Protein AF-A0A6I1H5V9-F1 (afdb_monomer_lite)

pLDDT: mean 70.18, std 15.15, range [30.66, 91.94]

Radius of gyration: 16.34 Å; chains: 1; bounding box: 41×18×49 Å

Secondary structure (DSSP, 8-state):
-HHHHHHHHHHHHHHTT-S---HHHHHHIIIIIIIIHHHHHHHHHHHHHHHTT-HHHHHHHHHHHHHHHHHHHHHHHHHHHHHHHHHHTT--TTHHHHHHHHHHHHHHHHT-HHHHHHTB-TTS-B--

Sequence (128 aa):
MAAAAVSTGIILALANTSKDVTPTPFALMTNFAMRDILPAGIHIEYLLCARIGRLRLAEHLLIDGAGRYNDGLQIFRNVMNDLHREVIRGGAGERSDVYRSVEANAMQLFKSEHGKMLLSLPAGRAAR

Structure (mmCIF, N/CA/C/O backbone):
data_AF-A0A6I1H5V9-F1
#
_entry.id   A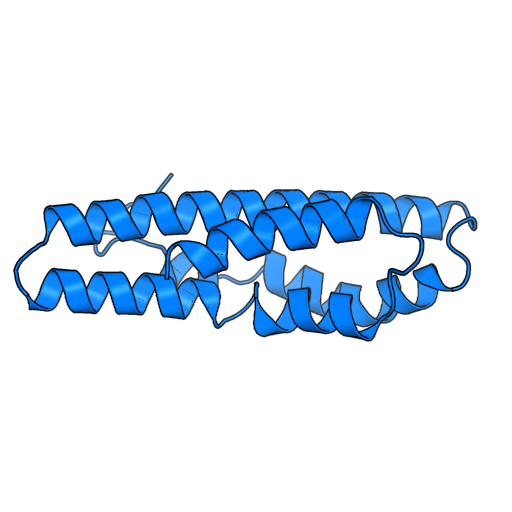F-A0A6I1H5V9-F1
#
loop_
_atom_site.group_PDB
_atom_site.id
_atom_site.type_symbol
_atom_site.label_atom_id
_atom_site.label_alt_id
_atom_site.label_comp_id
_atom_site.label_asym_id
_atom_site.label_entity_id
_atom_site.label_seq_id
_atom_site.pdbx_PDB_ins_code
_atom_site.Cartn_x
_atom_site.Cartn_y
_atom_site.Cartn_z
_atom_site.occupancy
_atom_site.B_iso_or_equiv
_atom_site.auth_seq_id
_atom_site.auth_comp_id
_atom_site.auth_asym_id
_atom_site.auth_atom_id
_atom_site.pdbx_PDB_model_num
ATOM 1 N N . MET A 1 1 ? 5.497 -3.729 16.937 1.00 42.72 1 MET A N 1
ATOM 2 C CA . MET A 1 1 ? 5.338 -3.582 15.473 1.00 42.72 1 MET A CA 1
ATOM 3 C C . MET A 1 1 ? 5.537 -2.157 14.938 1.00 42.72 1 MET A C 1
ATOM 5 O O . MET A 1 1 ? 5.701 -2.022 13.734 1.00 42.72 1 MET A O 1
ATOM 9 N N . ALA A 1 2 ? 5.681 -1.118 15.780 1.00 30.66 2 ALA A N 1
ATOM 10 C CA . ALA A 1 2 ? 6.066 0.238 15.342 1.00 30.66 2 ALA A CA 1
ATOM 11 C C . ALA A 1 2 ? 7.364 0.298 14.498 1.00 30.66 2 ALA A C 1
ATOM 13 O O . ALA A 1 2 ? 7.508 1.170 13.647 1.00 30.66 2 ALA A O 1
ATOM 14 N N . ALA A 1 3 ? 8.271 -0.671 14.667 1.00 32.44 3 ALA A N 1
ATOM 15 C CA . ALA A 1 3 ? 9.489 -0.806 13.868 1.00 32.44 3 ALA A CA 1
ATOM 16 C C . ALA A 1 3 ? 9.241 -1.163 12.384 1.00 32.44 3 ALA A C 1
ATOM 18 O O . ALA A 1 3 ? 10.053 -0.806 11.535 1.00 32.44 3 ALA A O 1
ATOM 19 N N . ALA A 1 4 ? 8.126 -1.828 12.050 1.00 40.59 4 ALA A N 1
ATOM 20 C CA . ALA A 1 4 ? 7.850 -2.274 10.681 1.00 40.59 4 ALA A CA 1
ATOM 21 C C . ALA A 1 4 ? 7.420 -1.114 9.765 1.00 40.59 4 ALA A C 1
ATOM 23 O O . ALA A 1 4 ? 7.888 -1.030 8.633 1.00 40.59 4 ALA A O 1
ATOM 24 N N . ALA A 1 5 ? 6.607 -0.182 10.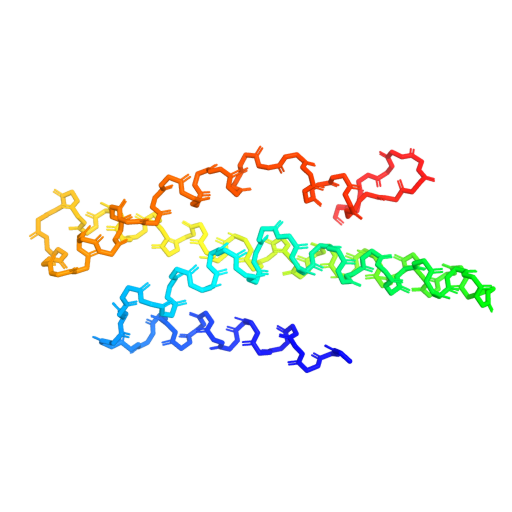279 1.00 39.38 5 ALA A N 1
ATOM 25 C CA . ALA A 1 5 ? 6.142 0.995 9.537 1.00 39.38 5 ALA A CA 1
ATOM 26 C C . ALA A 1 5 ? 7.236 2.069 9.379 1.00 39.38 5 ALA A C 1
ATOM 28 O O . ALA A 1 5 ? 7.353 2.685 8.321 1.00 39.38 5 ALA A O 1
ATOM 29 N N . VAL A 1 6 ? 8.093 2.245 10.396 1.00 39.03 6 VAL A N 1
ATOM 30 C CA . VAL A 1 6 ? 9.294 3.099 10.296 1.00 39.03 6 VAL A CA 1
ATOM 31 C C . VAL A 1 6 ? 10.270 2.531 9.257 1.00 39.03 6 VAL A C 1
ATOM 33 O O . VAL A 1 6 ? 10.848 3.284 8.478 1.00 39.03 6 VAL A O 1
ATOM 36 N N . SER A 1 7 ? 10.383 1.201 9.164 1.00 46.19 7 SER A N 1
ATOM 37 C CA . SER A 1 7 ? 11.155 0.547 8.103 1.00 46.19 7 SER A CA 1
ATOM 38 C C . SER A 1 7 ? 10.595 0.806 6.704 1.00 46.19 7 SER A C 1
ATOM 40 O O . SER A 1 7 ? 11.381 0.998 5.790 1.00 46.19 7 SER A O 1
ATOM 42 N N . THR A 1 8 ? 9.276 0.866 6.489 1.00 48.12 8 THR A N 1
ATOM 43 C CA . THR A 1 8 ? 8.719 1.015 5.126 1.00 48.12 8 THR A CA 1
ATOM 44 C C . THR A 1 8 ? 9.015 2.387 4.517 1.00 48.12 8 THR A C 1
ATOM 46 O O . THR A 1 8 ? 9.404 2.463 3.353 1.00 48.12 8 THR A O 1
ATOM 49 N N . GLY A 1 9 ? 8.912 3.462 5.307 1.00 46.66 9 GLY A N 1
ATOM 50 C CA . GLY A 1 9 ? 9.283 4.814 4.869 1.00 46.66 9 GLY A CA 1
ATOM 51 C C . GLY A 1 9 ? 10.784 4.961 4.598 1.00 46.66 9 GLY A C 1
ATOM 52 O O . GLY A 1 9 ? 11.175 5.573 3.608 1.00 46.66 9 GLY A O 1
ATOM 53 N N . ILE A 1 10 ? 11.627 4.330 5.425 1.00 47.22 10 ILE A N 1
ATOM 54 C CA . ILE A 1 10 ? 13.087 4.311 5.246 1.00 47.22 10 ILE A CA 1
ATOM 55 C C . ILE A 1 10 ? 13.486 3.465 4.027 1.00 47.22 10 ILE A C 1
ATOM 57 O O . ILE A 1 10 ? 14.343 3.883 3.257 1.00 47.22 10 ILE A O 1
ATOM 61 N N . ILE A 1 11 ? 12.841 2.317 3.799 1.00 50.75 11 ILE A N 1
ATOM 62 C CA . ILE A 1 11 ? 13.097 1.445 2.642 1.00 50.75 11 ILE A CA 1
ATOM 63 C C . ILE A 1 11 ? 12.647 2.121 1.336 1.00 50.75 11 ILE A C 1
ATOM 65 O O . ILE A 1 11 ? 13.380 2.057 0.352 1.00 50.75 11 ILE A O 1
ATOM 69 N N . LEU A 1 12 ? 11.505 2.826 1.311 1.00 51.84 12 LEU A N 1
ATOM 70 C CA . LEU A 1 12 ? 11.094 3.614 0.137 1.00 51.84 12 LEU A CA 1
ATOM 71 C C . LEU A 1 12 ? 12.016 4.817 -0.113 1.00 51.84 12 LEU A C 1
ATOM 73 O O . LEU A 1 12 ? 12.340 5.098 -1.265 1.00 51.84 12 LEU A O 1
ATOM 77 N N . ALA A 1 13 ? 12.475 5.502 0.937 1.00 48.44 13 ALA A N 1
ATOM 78 C CA . ALA A 1 13 ? 13.448 6.586 0.805 1.00 48.44 13 ALA A CA 1
ATOM 79 C C . ALA A 1 13 ? 14.809 6.076 0.295 1.00 48.44 13 ALA A C 1
ATOM 81 O O . ALA A 1 13 ? 15.412 6.694 -0.581 1.00 48.44 13 ALA A O 1
ATOM 82 N N . LEU A 1 14 ? 15.265 4.912 0.769 1.00 44.34 14 LEU A N 1
ATOM 83 C CA . LEU A 1 14 ? 16.474 4.242 0.281 1.00 44.34 14 LEU A CA 1
ATOM 84 C C . LEU A 1 14 ? 16.337 3.800 -1.182 1.00 44.34 14 LEU A C 1
ATOM 86 O O . LEU A 1 14 ? 17.269 4.001 -1.960 1.00 44.34 14 LEU A O 1
ATOM 90 N N . ALA A 1 15 ? 15.169 3.290 -1.586 1.00 49.69 15 ALA A N 1
ATOM 91 C CA . ALA A 1 15 ? 14.881 2.954 -2.982 1.00 49.69 15 ALA A CA 1
ATOM 92 C C . ALA A 1 15 ? 14.927 4.183 -3.910 1.00 49.69 15 ALA A C 1
ATOM 94 O O . ALA A 1 15 ? 15.278 4.054 -5.078 1.00 49.69 15 ALA A O 1
ATOM 95 N N . ASN A 1 16 ? 14.637 5.378 -3.385 1.00 46.59 16 ASN A N 1
ATOM 96 C CA . ASN A 1 16 ? 14.731 6.644 -4.118 1.00 46.59 16 ASN A CA 1
ATOM 97 C C . ASN A 1 16 ? 16.176 7.177 -4.243 1.00 46.59 16 ASN A C 1
ATOM 99 O O . ASN A 1 16 ? 16.419 8.128 -4.981 1.00 46.59 16 ASN A O 1
ATOM 103 N N . THR A 1 17 ? 17.129 6.593 -3.506 1.00 48.06 17 THR A N 1
ATOM 104 C CA . THR A 1 17 ? 18.512 7.096 -3.377 1.00 48.06 17 THR A CA 1
ATOM 105 C C . THR A 1 17 ? 19.545 6.180 -4.048 1.00 48.06 17 THR A C 1
ATOM 107 O O . THR A 1 17 ? 20.671 6.593 -4.320 1.00 48.06 17 THR A O 1
ATOM 110 N N . SER A 1 18 ? 19.187 4.927 -4.323 1.00 42.34 18 SER A N 1
ATOM 111 C CA . SER A 1 18 ? 20.121 3.898 -4.771 1.00 42.34 18 SER A CA 1
ATOM 112 C C . SER A 1 18 ? 20.011 3.642 -6.278 1.00 42.34 18 SER A C 1
ATOM 114 O O . SER A 1 18 ? 18.931 3.467 -6.837 1.00 42.34 18 SER A O 1
ATOM 116 N N . LYS A 1 19 ? 21.177 3.549 -6.924 1.00 48.06 19 LYS A N 1
ATOM 117 C CA . LYS A 1 19 ? 21.368 3.019 -8.283 1.00 48.06 19 LYS A CA 1
ATOM 118 C C . LYS A 1 19 ? 21.015 1.519 -8.405 1.00 48.06 19 LYS A C 1
ATOM 120 O O . LYS A 1 19 ? 21.159 0.967 -9.487 1.00 48.06 19 LYS A O 1
ATOM 125 N N . ASP A 1 20 ? 20.506 0.888 -7.343 1.00 46.50 20 ASP A N 1
ATOM 126 C CA . ASP A 1 20 ? 20.255 -0.552 -7.204 1.00 46.50 20 ASP A CA 1
ATOM 127 C C . ASP A 1 20 ? 18.755 -0.871 -7.072 1.00 46.50 20 ASP A C 1
ATOM 129 O O . ASP A 1 20 ? 18.342 -1.722 -6.277 1.00 46.50 20 ASP A O 1
ATOM 133 N N . VAL A 1 21 ? 17.904 -0.209 -7.865 1.00 54.00 21 VAL A N 1
ATOM 134 C CA . VAL A 1 21 ? 16.505 -0.636 -8.044 1.00 54.00 21 VAL A CA 1
ATOM 135 C C . VAL A 1 21 ? 16.496 -1.928 -8.864 1.00 54.00 21 VAL A C 1
ATOM 137 O O . VAL A 1 21 ? 16.246 -1.937 -10.066 1.00 54.00 21 VAL A O 1
ATOM 140 N N . THR A 1 22 ? 16.822 -3.038 -8.208 1.00 56.09 22 THR A N 1
ATOM 141 C CA . THR A 1 22 ? 16.697 -4.376 -8.783 1.00 56.09 22 THR A CA 1
ATOM 142 C C . THR A 1 22 ? 15.219 -4.806 -8.794 1.00 56.09 22 THR A C 1
ATOM 144 O O . THR A 1 22 ? 14.424 -4.334 -7.974 1.00 56.09 22 THR A O 1
ATOM 147 N N . PRO A 1 23 ? 14.806 -5.704 -9.707 1.00 57.75 23 PRO A N 1
ATOM 148 C CA . PRO A 1 23 ? 13.408 -6.128 -9.824 1.00 57.75 23 PRO A CA 1
ATOM 149 C C . PRO A 1 23 ? 12.857 -6.756 -8.534 1.00 57.75 23 PRO A C 1
ATOM 151 O O . PRO A 1 23 ? 11.687 -6.585 -8.192 1.00 57.75 23 PRO A O 1
ATOM 154 N N . THR A 1 24 ? 13.708 -7.470 -7.793 1.00 60.22 24 THR A N 1
ATOM 155 C CA . THR A 1 24 ? 13.300 -8.315 -6.665 1.00 60.22 24 THR A CA 1
ATOM 156 C C . THR A 1 24 ? 12.854 -7.518 -5.432 1.00 60.22 24 THR A C 1
ATOM 158 O O . THR A 1 24 ? 11.746 -7.774 -4.955 1.00 60.22 24 THR A O 1
ATOM 161 N N . PRO A 1 25 ? 13.617 -6.528 -4.917 1.00 61.22 25 PRO A N 1
ATOM 162 C CA . PRO A 1 25 ? 13.162 -5.692 -3.802 1.00 61.22 25 PRO A CA 1
ATOM 163 C C . PRO A 1 25 ? 11.900 -4.899 -4.147 1.00 61.22 25 PRO A C 1
ATOM 165 O O . PRO A 1 25 ? 10.988 -4.797 -3.330 1.00 61.22 25 PRO A O 1
ATOM 168 N N . PHE A 1 26 ? 11.802 -4.401 -5.381 1.00 63.25 26 PHE A N 1
ATOM 169 C CA . PHE A 1 26 ? 10.655 -3.615 -5.830 1.00 63.25 26 PHE A CA 1
ATOM 170 C C . PHE A 1 26 ? 9.378 -4.469 -5.930 1.00 63.25 26 PHE A C 1
ATOM 172 O O . PHE A 1 26 ? 8.311 -4.078 -5.448 1.00 63.25 26 PHE A O 1
ATOM 179 N N . ALA A 1 27 ? 9.486 -5.688 -6.468 1.00 62.78 27 ALA A N 1
ATOM 180 C CA . ALA A 1 27 ? 8.388 -6.652 -6.501 1.00 62.78 27 ALA A CA 1
ATOM 181 C C . ALA A 1 27 ? 7.956 -7.096 -5.091 1.00 62.78 27 ALA A C 1
ATOM 183 O O . ALA A 1 27 ? 6.757 -7.190 -4.821 1.00 62.78 27 ALA A O 1
ATOM 184 N N . LEU A 1 28 ? 8.910 -7.310 -4.177 1.00 63.75 28 LEU A N 1
ATOM 185 C CA . LEU A 1 28 ? 8.640 -7.623 -2.768 1.00 63.75 28 LEU A CA 1
ATOM 186 C C . LEU A 1 28 ? 7.899 -6.485 -2.061 1.00 63.75 28 LEU A C 1
ATOM 188 O O . LEU A 1 28 ? 6.921 -6.738 -1.362 1.00 63.75 28 LEU A O 1
ATOM 192 N N . MET A 1 29 ? 8.299 -5.232 -2.274 1.00 63.09 29 MET A N 1
ATOM 193 C CA . MET A 1 29 ? 7.602 -4.076 -1.699 1.00 63.09 29 MET A CA 1
ATOM 194 C C . MET A 1 29 ? 6.163 -3.965 -2.211 1.00 63.09 29 MET A C 1
ATOM 196 O O . MET A 1 29 ? 5.244 -3.724 -1.428 1.00 63.09 29 MET A O 1
ATOM 200 N N . THR A 1 30 ? 5.957 -4.202 -3.508 1.00 61.69 30 THR A N 1
ATOM 201 C CA . THR A 1 30 ? 4.637 -4.085 -4.142 1.00 61.69 30 THR A CA 1
ATOM 202 C C . THR A 1 30 ? 3.686 -5.204 -3.700 1.00 61.69 30 THR A C 1
ATOM 204 O O . THR A 1 30 ? 2.537 -4.934 -3.353 1.00 61.69 30 THR A O 1
ATOM 207 N N . ASN A 1 31 ? 4.153 -6.458 -3.683 1.00 60.12 31 ASN A N 1
ATOM 208 C CA . ASN A 1 31 ? 3.321 -7.611 -3.321 1.00 60.12 31 ASN A CA 1
ATOM 209 C C . ASN A 1 31 ? 3.171 -7.784 -1.808 1.00 60.12 31 ASN A C 1
ATOM 211 O O . ASN A 1 31 ? 2.066 -7.996 -1.319 1.00 60.12 31 ASN A O 1
ATOM 215 N N . PHE A 1 32 ? 4.273 -7.708 -1.064 1.00 56.12 32 PHE A N 1
ATOM 216 C CA . PHE A 1 32 ? 4.311 -8.136 0.332 1.00 56.12 32 PHE A CA 1
ATOM 217 C C . PHE A 1 32 ? 3.899 -7.003 1.274 1.00 56.12 32 PHE A C 1
ATOM 219 O O . PHE A 1 32 ? 3.018 -7.175 2.107 1.00 56.12 32 PHE A O 1
ATOM 226 N N . ALA A 1 33 ? 4.496 -5.820 1.124 1.00 60.41 33 ALA A N 1
ATOM 227 C CA . ALA A 1 33 ? 4.301 -4.732 2.080 1.00 60.41 33 ALA A CA 1
ATOM 228 C C . ALA A 1 33 ? 3.044 -3.896 1.819 1.00 60.41 33 ALA A C 1
ATOM 230 O O . ALA A 1 33 ? 2.568 -3.238 2.732 1.00 60.41 33 ALA A O 1
ATOM 231 N N . MET A 1 34 ? 2.505 -3.888 0.600 1.00 63.47 34 MET A N 1
ATOM 232 C CA . MET A 1 34 ? 1.465 -2.919 0.243 1.00 63.47 34 MET A CA 1
ATOM 233 C C . MET A 1 34 ? 0.096 -3.532 -0.014 1.00 63.47 34 MET A C 1
ATOM 235 O O . MET A 1 34 ? -0.909 -2.876 0.244 1.00 63.47 34 MET A O 1
ATOM 239 N N . ARG A 1 35 ? 0.016 -4.764 -0.521 1.00 63.94 35 ARG A N 1
ATOM 240 C CA . ARG A 1 35 ? -1.267 -5.295 -0.990 1.00 63.94 35 ARG A CA 1
ATOM 241 C C . ARG A 1 35 ? -2.110 -5.908 0.122 1.00 63.94 35 ARG A C 1
ATOM 243 O O . ARG A 1 35 ? -3.248 -5.483 0.289 1.00 63.94 35 ARG A O 1
ATOM 250 N N . ASP A 1 36 ? -1.533 -6.815 0.910 1.00 64.75 36 ASP A N 1
ATOM 251 C CA . ASP A 1 36 ? -2.336 -7.648 1.817 1.00 64.75 36 ASP A CA 1
ATOM 252 C C . ASP A 1 36 ? -1.826 -7.672 3.266 1.00 64.75 36 ASP A C 1
ATOM 254 O O . ASP A 1 36 ? -2.624 -7.640 4.199 1.00 64.75 36 ASP A O 1
ATOM 258 N N . ILE A 1 37 ? -0.510 -7.668 3.497 1.00 73.31 37 ILE A N 1
ATOM 259 C CA . ILE A 1 37 ? 0.033 -7.947 4.839 1.00 73.31 37 ILE A CA 1
ATOM 260 C C . ILE A 1 37 ? -0.089 -6.748 5.777 1.00 73.31 37 ILE A C 1
ATOM 262 O O . ILE A 1 37 ? -0.450 -6.921 6.939 1.00 73.31 37 ILE A O 1
ATOM 266 N N . LEU A 1 38 ? 0.193 -5.533 5.301 1.00 76.31 38 LEU A N 1
ATOM 267 C CA . LEU A 1 38 ? 0.115 -4.337 6.147 1.00 76.31 38 LEU A CA 1
ATOM 268 C C . LEU A 1 38 ? -1.329 -4.000 6.538 1.00 76.31 38 LEU A C 1
ATOM 270 O O . LEU A 1 38 ? -1.574 -3.857 7.737 1.00 76.31 38 LEU A O 1
ATOM 274 N N . PRO A 1 39 ? -2.296 -3.935 5.594 1.00 79.00 39 PRO A N 1
ATOM 2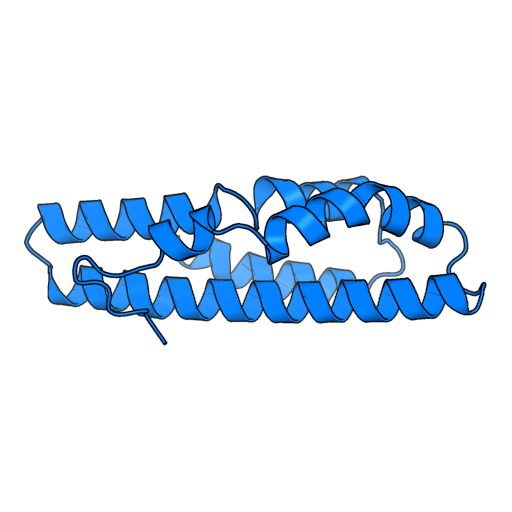75 C CA . PRO A 1 39 ? -3.692 -3.690 5.945 1.00 79.00 39 PRO A CA 1
ATOM 276 C C . PRO A 1 39 ? -4.245 -4.765 6.886 1.00 79.00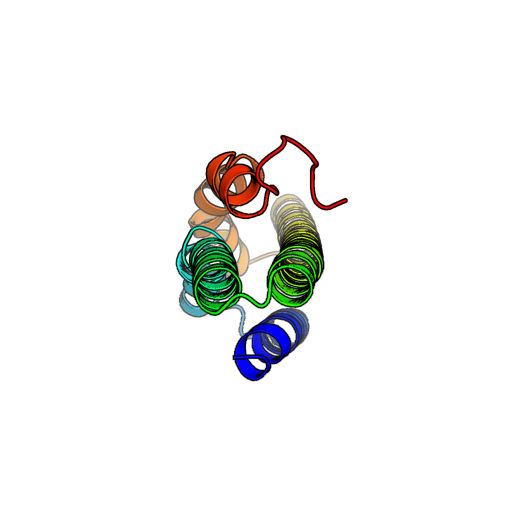 39 PRO A C 1
ATOM 278 O O . PRO A 1 39 ? -4.906 -4.437 7.871 1.00 79.00 39 PRO A O 1
ATOM 281 N N . ALA A 1 40 ? -3.921 -6.042 6.642 1.00 81.69 40 ALA A N 1
ATOM 282 C CA . ALA A 1 40 ? -4.331 -7.137 7.518 1.00 81.69 40 ALA A CA 1
ATOM 283 C C . ALA A 1 40 ? -3.684 -7.046 8.908 1.00 81.69 40 ALA A C 1
ATOM 285 O O . ALA A 1 40 ? -4.363 -7.244 9.911 1.00 81.69 40 ALA A O 1
ATOM 286 N N . GLY A 1 41 ? -2.394 -6.712 8.989 1.00 82.81 41 GLY A N 1
ATOM 287 C CA . GLY A 1 41 ? -1.680 -6.546 10.254 1.00 82.81 41 GLY A CA 1
ATOM 288 C C . GLY A 1 41 ? -2.276 -5.435 11.121 1.00 82.81 41 GLY A C 1
ATOM 289 O O . GLY A 1 41 ? -2.552 -5.663 12.298 1.00 82.81 41 GLY A O 1
ATOM 290 N N . ILE A 1 42 ? -2.551 -4.270 10.525 1.00 83.12 42 ILE A N 1
ATOM 291 C CA . ILE A 1 42 ? -3.214 -3.143 11.204 1.00 83.12 42 ILE A CA 1
ATOM 292 C C . ILE A 1 42 ? -4.606 -3.564 11.697 1.00 83.12 42 ILE A C 1
ATOM 294 O O . ILE A 1 42 ? -4.978 -3.297 12.841 1.00 83.12 42 ILE A O 1
ATOM 298 N N . HIS A 1 43 ? -5.368 -4.273 10.860 1.00 83.81 43 HIS A N 1
ATOM 299 C CA . HIS A 1 43 ? -6.700 -4.748 11.222 1.00 83.81 43 HIS A CA 1
ATOM 300 C C . HIS A 1 43 ? -6.673 -5.778 12.366 1.00 83.81 43 HIS A C 1
ATOM 302 O O . HIS A 1 43 ? -7.503 -5.732 13.274 1.00 83.81 43 HIS A O 1
ATOM 308 N N . ILE A 1 44 ? -5.697 -6.690 12.378 1.00 86.06 44 ILE A N 1
ATOM 309 C CA . ILE A 1 44 ? -5.515 -7.659 13.466 1.00 86.06 44 ILE A CA 1
ATOM 310 C C . ILE A 1 44 ? -5.175 -6.942 14.778 1.00 86.06 44 ILE A C 1
ATOM 312 O O . ILE A 1 44 ? -5.762 -7.266 15.811 1.00 86.06 44 ILE A O 1
ATOM 316 N N . GLU A 1 45 ? -4.279 -5.950 14.761 1.00 83.88 45 GLU A N 1
ATOM 317 C CA . GLU A 1 45 ? -3.960 -5.155 15.957 1.00 83.88 45 GLU A CA 1
ATOM 318 C C . GLU A 1 45 ? -5.191 -4.417 16.499 1.00 83.88 45 GLU A C 1
ATOM 320 O O . GLU A 1 45 ? -5.424 -4.416 17.714 1.00 83.88 45 GLU A O 1
ATOM 325 N N . TYR A 1 46 ? -6.016 -3.862 15.605 1.00 87.25 46 TYR A N 1
ATOM 326 C CA . TYR A 1 46 ? -7.314 -3.287 15.950 1.00 87.25 46 TYR A CA 1
ATOM 327 C C . TYR A 1 46 ? -8.212 -4.310 16.668 1.00 87.25 46 TYR A C 1
ATOM 329 O O . TYR A 1 46 ? -8.670 -4.049 17.785 1.00 87.25 46 TYR A O 1
ATOM 337 N N . LEU A 1 47 ? -8.418 -5.495 16.081 1.00 86.19 47 LEU A N 1
ATOM 338 C CA . LEU A 1 47 ? -9.274 -6.540 16.655 1.00 86.19 47 LEU A CA 1
ATOM 339 C C . LEU A 1 47 ? -8.763 -7.029 18.017 1.00 86.19 47 LEU A C 1
ATOM 341 O O . LEU A 1 47 ? -9.555 -7.235 18.940 1.00 86.19 47 LEU A O 1
ATOM 345 N N . LEU A 1 48 ? -7.446 -7.183 18.174 1.00 88.50 48 LEU A N 1
ATOM 346 C CA . LEU A 1 48 ? -6.829 -7.583 19.440 1.00 88.50 48 LEU A CA 1
ATOM 347 C C . LEU A 1 48 ? -7.038 -6.522 20.526 1.00 88.50 48 LEU A C 1
ATOM 349 O O . LEU A 1 48 ? -7.437 -6.861 21.641 1.00 88.50 48 LEU A O 1
ATOM 353 N N . CYS A 1 49 ? -6.830 -5.243 20.202 1.00 87.00 49 CYS A N 1
ATOM 354 C CA . CYS A 1 49 ? -7.045 -4.138 21.138 1.00 87.00 49 CYS A CA 1
ATOM 355 C C . CYS A 1 49 ? -8.520 -3.988 21.528 1.00 87.00 49 CYS A C 1
ATOM 357 O O . CYS A 1 49 ? -8.830 -3.746 22.699 1.00 87.00 49 CYS A O 1
ATOM 359 N N . ALA A 1 50 ? -9.431 -4.179 20.572 1.00 84.62 50 ALA A N 1
ATOM 360 C CA . ALA A 1 50 ? -10.862 -4.170 20.834 1.00 84.62 50 ALA A CA 1
ATOM 361 C C . ALA A 1 50 ? -11.264 -5.325 21.766 1.00 84.62 50 ALA A C 1
ATOM 363 O O . ALA A 1 50 ? -11.991 -5.112 22.737 1.00 84.62 50 ALA A O 1
ATOM 364 N N . ARG A 1 51 ? -10.721 -6.528 21.537 1.00 89.75 51 ARG A N 1
ATOM 365 C CA . ARG A 1 51 ? -11.009 -7.731 22.333 1.00 89.75 51 ARG A CA 1
ATOM 366 C C . ARG A 1 51 ? -10.594 -7.609 23.800 1.00 89.75 51 ARG A C 1
ATOM 368 O O . ARG A 1 51 ? -11.270 -8.165 24.659 1.00 89.75 51 ARG A O 1
ATOM 375 N N . ILE A 1 52 ? -9.522 -6.876 24.104 1.00 91.94 52 ILE A N 1
ATOM 376 C CA . ILE A 1 52 ? -9.074 -6.625 25.488 1.00 91.94 52 ILE A CA 1
ATOM 377 C C . ILE A 1 52 ? -9.764 -5.412 26.143 1.00 91.94 52 ILE A C 1
ATOM 379 O O . ILE A 1 52 ? -9.328 -4.947 27.194 1.00 91.94 52 ILE A O 1
ATOM 383 N N . GLY A 1 53 ? -10.813 -4.863 25.517 1.00 86.38 53 GLY A N 1
ATOM 384 C CA . GLY A 1 53 ? -11.608 -3.753 26.051 1.00 86.38 53 GLY A CA 1
ATOM 385 C C . GLY A 1 53 ? -10.997 -2.362 25.850 1.00 86.38 53 GLY A C 1
ATOM 386 O O . GLY A 1 53 ? -11.540 -1.375 26.346 1.00 86.38 53 GLY A O 1
ATOM 387 N N . ARG A 1 54 ? -9.890 -2.232 25.104 1.00 89.19 54 ARG A N 1
ATOM 388 C CA . ARG A 1 54 ? -9.234 -0.941 24.826 1.00 89.19 54 ARG A CA 1
ATOM 389 C C . ARG A 1 54 ? -9.752 -0.311 23.530 1.00 89.19 54 ARG A C 1
ATOM 391 O O . ARG A 1 54 ? -8.990 -0.067 22.599 1.00 89.19 54 ARG A O 1
ATOM 398 N N . LEU A 1 55 ? -11.048 -0.004 23.483 1.00 86.44 55 LEU A N 1
ATOM 399 C CA . LEU A 1 55 ? -11.733 0.457 22.264 1.00 86.44 55 LEU A CA 1
ATOM 400 C C . LEU A 1 55 ? -11.153 1.759 21.682 1.00 86.44 55 LEU A C 1
ATOM 402 O O . LEU A 1 55 ? -10.842 1.806 20.499 1.00 86.44 55 LEU A O 1
ATOM 406 N N . ARG A 1 56 ? -10.907 2.783 22.514 1.00 86.50 56 ARG A N 1
ATOM 407 C CA . ARG A 1 56 ? -10.309 4.056 22.054 1.00 86.50 56 ARG A CA 1
ATOM 408 C C . ARG A 1 56 ? -8.905 3.880 21.471 1.00 86.50 56 ARG A C 1
ATOM 410 O O . ARG A 1 56 ? -8.534 4.573 20.532 1.00 86.50 56 ARG A O 1
ATOM 417 N N . LEU A 1 57 ? -8.121 2.960 22.038 1.00 83.69 57 LEU A N 1
ATOM 418 C CA . LEU A 1 57 ? -6.789 2.642 21.526 1.00 83.69 57 LEU A CA 1
ATOM 419 C C . LEU A 1 57 ? -6.887 1.887 20.199 1.00 83.69 57 LEU A C 1
ATOM 421 O O . LEU A 1 57 ? -6.137 2.195 19.283 1.00 83.69 57 LEU A O 1
ATOM 425 N N . ALA A 1 58 ? -7.817 0.936 20.094 1.00 81.94 58 ALA A N 1
ATOM 426 C CA . ALA A 1 58 ? -8.069 0.205 18.859 1.00 81.94 58 ALA A CA 1
ATOM 427 C C . ALA A 1 58 ? -8.434 1.167 17.717 1.00 81.94 58 ALA A C 1
ATOM 429 O O . ALA A 1 58 ? -7.814 1.123 16.659 1.00 81.94 58 ALA A O 1
ATOM 430 N N . GLU A 1 59 ? -9.380 2.081 17.947 1.00 85.25 59 GLU A N 1
ATOM 431 C CA . GLU A 1 59 ? -9.762 3.101 16.962 1.00 85.25 59 GLU A CA 1
ATOM 432 C C . GLU A 1 59 ? -8.579 3.985 16.560 1.00 85.25 59 GLU A C 1
ATOM 434 O O . GLU A 1 59 ? -8.354 4.205 15.372 1.00 85.25 59 GLU A O 1
ATOM 439 N N . HIS A 1 60 ? -7.794 4.454 17.534 1.00 86.56 60 HIS A N 1
ATOM 440 C CA . HIS A 1 60 ? -6.621 5.277 17.254 1.00 86.56 60 HIS A CA 1
ATOM 441 C C . HIS A 1 60 ? -5.571 4.530 16.421 1.00 86.56 60 HIS A C 1
ATOM 443 O O . HIS A 1 60 ? -5.057 5.092 15.460 1.00 86.56 60 HIS A O 1
ATOM 449 N N . LEU A 1 61 ? -5.297 3.259 16.740 1.00 83.25 61 LEU A N 1
ATOM 450 C CA . LEU A 1 61 ? -4.380 2.406 15.976 1.00 83.25 61 LEU A CA 1
ATOM 451 C C . LEU A 1 61 ? -4.856 2.192 14.540 1.00 83.25 61 LEU A C 1
ATOM 453 O O . LEU A 1 61 ? -4.042 2.231 13.621 1.00 83.25 61 LEU A O 1
ATOM 457 N N . LEU A 1 62 ? -6.162 1.991 14.337 1.00 84.88 62 LEU A N 1
ATOM 458 C CA . LEU A 1 62 ? -6.711 1.823 12.995 1.00 84.88 62 LEU A CA 1
ATOM 459 C C . LEU A 1 62 ? -6.578 3.111 12.176 1.00 84.88 62 LEU A C 1
ATOM 461 O O . LEU A 1 62 ? -6.158 3.048 11.026 1.00 84.88 62 LEU A O 1
ATOM 465 N N . ILE A 1 63 ? -6.888 4.270 12.768 1.00 84.38 63 ILE A N 1
ATOM 466 C CA . ILE A 1 63 ? -6.793 5.575 12.094 1.00 84.38 63 ILE A CA 1
ATOM 467 C C . ILE A 1 63 ? -5.338 5.910 11.745 1.00 84.38 63 ILE A C 1
ATOM 469 O O . ILE A 1 63 ? -5.036 6.218 10.595 1.00 84.38 63 ILE A O 1
ATOM 473 N N . ASP A 1 64 ? -4.429 5.820 12.716 1.00 83.75 64 ASP A N 1
ATOM 474 C CA . ASP A 1 64 ? -3.005 6.110 12.516 1.00 83.75 64 ASP A CA 1
ATOM 475 C C . ASP A 1 64 ? -2.358 5.109 11.542 1.00 83.75 64 ASP A C 1
ATOM 477 O O . ASP A 1 64 ? -1.630 5.498 10.629 1.00 83.75 64 ASP A O 1
ATOM 481 N N . GLY A 1 65 ? -2.687 3.819 11.662 1.00 81.25 65 GLY A N 1
ATOM 482 C CA . GLY A 1 65 ? -2.237 2.786 10.731 1.00 81.25 65 GLY A CA 1
ATOM 483 C C . GLY A 1 65 ? -2.729 3.025 9.302 1.00 81.25 65 GLY A C 1
ATOM 484 O O . GLY A 1 65 ? -1.941 2.921 8.359 1.00 81.25 65 GLY A O 1
ATOM 485 N N . ALA A 1 66 ? -4.002 3.397 9.135 1.00 83.00 66 ALA A N 1
ATOM 486 C CA . ALA A 1 66 ? -4.576 3.737 7.836 1.00 83.00 66 ALA A CA 1
ATOM 487 C C . ALA A 1 66 ? -3.906 4.970 7.211 1.00 83.00 66 ALA A C 1
ATOM 489 O O . ALA A 1 66 ? -3.577 4.945 6.024 1.00 83.00 66 ALA A O 1
ATOM 490 N N . GLY A 1 67 ? -3.643 6.011 8.008 1.00 81.88 67 GLY A N 1
ATOM 491 C CA . GLY A 1 67 ? -2.918 7.205 7.567 1.00 81.88 67 GLY A CA 1
ATOM 492 C C . GLY A 1 67 ? -1.528 6.862 7.029 1.00 81.88 67 GLY A C 1
ATOM 493 O O . GLY A 1 67 ? -1.216 7.153 5.877 1.00 81.88 67 GLY A O 1
ATOM 494 N N . ARG A 1 68 ? -0.728 6.124 7.808 1.00 78.81 68 ARG A N 1
ATOM 495 C CA . ARG A 1 68 ? 0.632 5.715 7.403 1.00 78.81 68 ARG A CA 1
ATOM 496 C C . ARG A 1 68 ? 0.645 4.830 6.160 1.00 78.81 68 ARG A C 1
ATOM 498 O O . ARG A 1 68 ? 1.545 4.941 5.329 1.00 78.81 68 ARG A O 1
ATOM 505 N N . TYR A 1 69 ? -0.337 3.940 6.032 1.00 79.25 69 TYR A N 1
ATOM 506 C CA . TYR A 1 69 ? -0.495 3.113 4.840 1.00 79.25 69 TYR A CA 1
ATOM 507 C C . TYR A 1 69 ? -0.792 3.965 3.598 1.00 79.25 69 TYR A C 1
ATOM 509 O O . TYR A 1 69 ? -0.161 3.772 2.556 1.00 79.25 69 TYR A O 1
ATOM 517 N N . ASN A 1 70 ? -1.699 4.938 3.716 1.00 80.19 70 ASN A N 1
ATOM 518 C CA . ASN A 1 70 ? -2.028 5.862 2.631 1.00 80.19 70 ASN A CA 1
ATOM 519 C C . ASN A 1 70 ? -0.827 6.729 2.229 1.00 80.19 70 ASN A C 1
ATOM 521 O O . ASN A 1 70 ? -0.566 6.880 1.034 1.00 80.19 70 ASN A O 1
ATOM 525 N N . ASP A 1 71 ? -0.062 7.232 3.197 1.00 80.06 71 ASP A N 1
ATOM 526 C CA . ASP A 1 71 ? 1.167 7.987 2.934 1.00 80.06 71 ASP A CA 1
ATOM 527 C C . ASP A 1 71 ? 2.185 7.133 2.169 1.00 80.06 71 ASP A C 1
ATOM 529 O O . ASP A 1 71 ? 2.719 7.555 1.139 1.00 80.06 71 ASP A O 1
ATOM 533 N N . GLY A 1 72 ? 2.399 5.890 2.612 1.00 76.56 72 GLY A N 1
ATOM 534 C CA . GLY A 1 72 ? 3.251 4.929 1.916 1.00 76.56 72 GLY A CA 1
ATOM 535 C C . GLY A 1 72 ? 2.793 4.693 0.476 1.00 76.56 72 GLY A C 1
ATOM 536 O O . GLY A 1 72 ? 3.601 4.785 -0.455 1.00 76.56 72 GLY A O 1
ATOM 537 N N . LEU A 1 73 ? 1.496 4.433 0.271 1.00 78.06 73 LEU A N 1
ATOM 538 C CA . LEU A 1 73 ? 0.902 4.250 -1.058 1.00 78.06 73 LEU A CA 1
ATOM 539 C C . LEU A 1 73 ? 1.111 5.466 -1.960 1.00 78.06 73 LEU A C 1
ATOM 541 O O . LEU A 1 73 ? 1.384 5.305 -3.152 1.00 78.06 73 LEU A O 1
ATOM 545 N N . GLN A 1 74 ? 0.994 6.673 -1.410 1.00 80.94 74 GLN A N 1
ATOM 546 C CA . GLN A 1 74 ? 1.189 7.905 -2.162 1.00 80.94 74 GLN A CA 1
ATOM 547 C C . GLN A 1 74 ? 2.651 8.078 -2.592 1.00 80.94 74 GLN A C 1
ATOM 549 O O . GLN A 1 74 ? 2.905 8.435 -3.745 1.00 80.94 74 GLN A O 1
ATOM 554 N N . ILE A 1 75 ? 3.615 7.767 -1.719 1.00 79.06 75 ILE A N 1
ATOM 555 C CA . ILE A 1 75 ? 5.042 7.778 -2.075 1.00 79.06 75 ILE A CA 1
ATOM 556 C C . ILE A 1 75 ? 5.306 6.758 -3.189 1.00 79.06 75 ILE A C 1
ATOM 558 O O . ILE A 1 75 ? 5.919 7.095 -4.201 1.00 79.06 75 ILE A O 1
ATOM 562 N N . PHE A 1 76 ? 4.787 5.536 -3.057 1.00 77.12 76 PHE A N 1
ATOM 563 C CA . PHE A 1 76 ? 4.951 4.500 -4.077 1.00 77.12 76 PHE A CA 1
ATOM 564 C C . PHE A 1 76 ? 4.337 4.896 -5.427 1.00 77.12 76 PHE A C 1
ATOM 566 O O . PHE A 1 76 ? 4.943 4.683 -6.477 1.00 77.12 76 PHE A O 1
ATOM 573 N N . ARG A 1 77 ? 3.163 5.540 -5.419 1.00 81.81 77 ARG A N 1
ATOM 574 C CA . ARG A 1 77 ? 2.546 6.098 -6.629 1.00 81.81 77 ARG A CA 1
ATOM 575 C C . ARG A 1 77 ? 3.441 7.136 -7.299 1.00 81.81 77 ARG A C 1
ATOM 577 O O . ARG A 1 77 ? 3.567 7.113 -8.521 1.00 81.81 77 ARG A O 1
ATOM 584 N N . ASN A 1 78 ? 4.063 8.021 -6.526 1.00 82.00 78 ASN A N 1
ATOM 585 C CA . ASN A 1 78 ? 4.979 9.022 -7.071 1.00 82.00 78 ASN A CA 1
ATOM 586 C C . ASN A 1 78 ? 6.195 8.355 -7.732 1.00 82.00 78 ASN A C 1
ATOM 588 O O . ASN A 1 78 ? 6.486 8.657 -8.885 1.00 82.00 78 ASN A O 1
ATOM 592 N N . VAL A 1 79 ? 6.810 7.368 -7.067 1.00 79.06 79 VAL A N 1
ATOM 593 C CA . VAL A 1 79 ? 7.930 6.588 -7.629 1.00 79.06 79 VAL A CA 1
ATOM 594 C C . VAL A 1 79 ? 7.535 5.910 -8.946 1.00 79.06 79 VAL A C 1
ATOM 596 O O . VAL A 1 79 ? 8.271 5.985 -9.929 1.00 79.06 79 VAL A O 1
ATOM 599 N N . MET A 1 80 ? 6.353 5.289 -9.004 1.00 80.38 80 MET A N 1
ATOM 600 C CA . MET A 1 80 ? 5.850 4.660 -10.232 1.00 80.38 80 MET A CA 1
ATOM 601 C C . MET A 1 80 ? 5.611 5.670 -11.359 1.00 80.38 80 MET A C 1
ATOM 603 O O . MET A 1 80 ? 5.906 5.373 -12.516 1.00 80.38 80 MET A O 1
ATOM 607 N N . ASN A 1 81 ? 5.106 6.863 -11.042 1.00 85.00 81 ASN A N 1
ATOM 608 C CA . ASN A 1 81 ? 4.899 7.924 -12.027 1.00 85.00 81 ASN A CA 1
ATOM 609 C C . ASN A 1 81 ? 6.224 8.462 -12.581 1.00 85.00 81 ASN A C 1
ATOM 611 O O . ASN A 1 81 ? 6.328 8.718 -13.781 1.00 85.00 81 ASN A O 1
ATOM 615 N N . ASP A 1 82 ? 7.232 8.628 -11.729 1.00 83.81 82 ASP A N 1
ATOM 616 C CA . ASP A 1 82 ? 8.548 9.103 -12.153 1.00 83.81 82 ASP A CA 1
ATOM 617 C C . ASP A 1 82 ? 9.258 8.056 -13.016 1.00 83.81 82 ASP A C 1
ATOM 619 O O . ASP A 1 82 ? 9.749 8.385 -14.098 1.00 83.81 82 ASP A O 1
ATOM 623 N N . LEU A 1 83 ? 9.189 6.779 -12.631 1.00 79.31 83 LEU A N 1
ATOM 624 C CA . LEU A 1 83 ? 9.715 5.680 -13.436 1.00 79.31 83 LEU A CA 1
ATOM 625 C C . LEU A 1 83 ? 8.986 5.559 -14.789 1.00 79.31 83 LEU A C 1
ATOM 627 O O . LEU A 1 83 ? 9.632 5.399 -15.822 1.00 79.31 83 LEU A O 1
ATOM 631 N N . HIS A 1 84 ? 7.660 5.729 -14.824 1.00 85.56 84 HIS A N 1
ATOM 632 C CA . HIS A 1 84 ? 6.892 5.767 -16.075 1.00 85.56 84 HIS A CA 1
ATOM 633 C C . HIS A 1 84 ? 7.364 6.890 -17.015 1.00 85.56 84 HIS A C 1
ATOM 635 O O . HIS A 1 84 ? 7.552 6.674 -18.214 1.00 85.56 84 HIS A O 1
ATOM 641 N N . ARG A 1 85 ? 7.609 8.094 -16.477 1.00 86.00 85 ARG A N 1
ATOM 642 C CA . ARG A 1 85 ? 8.119 9.240 -17.250 1.00 86.00 85 ARG A CA 1
ATOM 643 C C . ARG A 1 85 ? 9.513 8.975 -17.813 1.00 86.00 85 ARG A C 1
ATOM 645 O O . ARG A 1 85 ? 9.780 9.346 -18.955 1.00 86.00 85 ARG A O 1
ATOM 652 N N . GLU A 1 86 ? 10.396 8.349 -17.041 1.00 82.69 86 GLU A N 1
ATOM 653 C CA . GLU A 1 86 ? 11.734 7.961 -17.504 1.00 82.69 86 GLU A CA 1
ATOM 654 C C . GLU A 1 86 ? 11.679 6.906 -18.614 1.00 82.69 86 GLU A C 1
ATOM 656 O O . GLU A 1 86 ? 12.434 6.999 -19.586 1.00 82.69 86 GLU A O 1
ATOM 661 N N . VAL A 1 87 ? 10.755 5.944 -18.510 1.00 82.94 87 VAL A N 1
ATOM 662 C CA . VAL A 1 87 ? 10.519 4.928 -19.546 1.00 82.94 87 VAL A CA 1
ATOM 663 C C . VAL A 1 87 ? 10.036 5.572 -20.844 1.00 82.94 87 VAL A C 1
ATOM 665 O O . VAL A 1 87 ? 10.598 5.286 -21.899 1.00 82.94 87 VAL A O 1
ATOM 668 N N . ILE A 1 88 ? 9.061 6.487 -20.783 1.00 84.88 88 ILE A N 1
ATOM 669 C CA . ILE A 1 88 ? 8.559 7.204 -21.971 1.00 84.88 88 ILE A CA 1
ATOM 670 C C . ILE A 1 88 ? 9.667 8.018 -22.649 1.00 84.88 88 ILE A C 1
ATOM 672 O O . ILE A 1 88 ? 9.736 8.076 -23.873 1.00 84.88 88 ILE A O 1
ATOM 676 N N . ARG A 1 89 ? 10.549 8.643 -21.863 1.00 86.50 89 ARG A N 1
ATOM 677 C CA . ARG A 1 89 ? 11.671 9.442 -22.380 1.00 86.50 89 ARG A CA 1
ATOM 678 C C . ARG A 1 89 ? 12.810 8.594 -22.960 1.00 86.50 89 ARG A C 1
ATOM 680 O O . ARG A 1 89 ? 13.770 9.164 -23.465 1.00 86.50 89 ARG A O 1
ATOM 687 N N . GLY A 1 90 ? 12.733 7.263 -22.866 1.00 77.62 90 GLY A N 1
ATOM 688 C CA . GLY A 1 90 ? 13.781 6.348 -23.326 1.00 77.62 90 GLY A CA 1
ATOM 689 C C . GLY A 1 90 ? 15.037 6.335 -22.446 1.00 77.62 90 GLY A C 1
ATOM 690 O O . GLY A 1 90 ? 16.040 5.748 -22.833 1.00 77.62 90 GLY A O 1
ATOM 691 N N . GLY A 1 91 ? 14.996 6.964 -21.265 1.00 74.69 91 GLY A N 1
ATOM 692 C CA . GLY A 1 91 ? 16.145 7.102 -20.361 1.00 74.69 91 GLY A CA 1
ATOM 693 C C . GLY A 1 91 ? 16.237 6.028 -19.274 1.00 74.69 91 GLY A C 1
ATOM 694 O O . GLY A 1 91 ? 17.181 6.035 -18.491 1.00 74.69 91 GLY A O 1
ATOM 695 N N . ALA A 1 92 ? 15.259 5.122 -19.194 1.00 67.88 92 ALA A N 1
ATOM 696 C CA . ALA A 1 92 ? 15.151 4.168 -18.090 1.00 67.88 92 ALA A CA 1
ATOM 697 C C . ALA A 1 92 ? 16.109 2.963 -18.177 1.00 67.88 92 ALA A C 1
ATOM 699 O O . ALA A 1 92 ? 16.383 2.349 -17.147 1.00 67.88 92 ALA A O 1
ATOM 700 N N . GLY A 1 93 ? 16.613 2.601 -19.365 1.00 77.12 93 GLY A N 1
ATOM 701 C CA . GLY A 1 93 ? 17.475 1.421 -19.538 1.00 77.12 93 GLY A CA 1
ATOM 702 C C . GLY A 1 93 ? 16.872 0.155 -18.908 1.00 77.12 93 GLY A C 1
ATOM 703 O O . GLY A 1 93 ? 15.685 -0.119 -19.085 1.00 77.12 93 GLY A O 1
ATOM 704 N N . GLU A 1 94 ? 17.661 -0.564 -18.106 1.00 69.75 94 GLU A N 1
ATOM 705 C CA . GLU A 1 94 ? 17.250 -1.777 -17.368 1.00 69.75 94 GLU A CA 1
ATOM 706 C C . GLU A 1 94 ? 16.088 -1.544 -16.380 1.00 69.75 94 GLU A C 1
ATOM 708 O O . GLU A 1 94 ? 15.315 -2.456 -16.083 1.00 69.75 94 GLU A O 1
ATOM 713 N N . ARG A 1 95 ? 15.880 -0.305 -15.906 1.00 69.31 95 ARG A N 1
ATOM 714 C CA . ARG A 1 95 ? 14.741 0.027 -15.031 1.00 69.31 95 ARG A CA 1
ATOM 715 C C . ARG A 1 95 ? 13.401 -0.030 -15.770 1.00 69.31 95 ARG A C 1
ATOM 717 O O . ARG A 1 95 ? 12.355 -0.099 -15.123 1.00 69.31 95 ARG A O 1
ATOM 724 N N . SER A 1 96 ? 13.405 -0.030 -17.107 1.00 74.06 96 SER A N 1
ATOM 725 C CA . SER A 1 96 ? 12.188 -0.212 -17.904 1.00 74.06 96 SER A CA 1
ATOM 726 C C . SER A 1 96 ? 11.587 -1.606 -17.729 1.00 74.06 96 SER A C 1
ATOM 728 O O . SER A 1 96 ? 10.366 -1.734 -17.622 1.00 74.06 96 SER A O 1
ATOM 730 N N . ASP A 1 97 ? 12.427 -2.634 -17.613 1.00 74.94 97 ASP A N 1
ATOM 731 C CA . ASP A 1 97 ? 11.970 -4.010 -17.406 1.00 74.94 97 ASP A CA 1
ATOM 732 C C . ASP A 1 97 ? 11.411 -4.200 -15.994 1.00 74.94 97 ASP A C 1
ATOM 734 O O . ASP A 1 97 ? 10.365 -4.830 -15.813 1.00 74.94 97 ASP A O 1
ATOM 738 N N . VAL A 1 98 ? 12.032 -3.553 -15.000 1.00 71.88 98 VAL A N 1
ATOM 739 C CA . VAL A 1 98 ? 11.498 -3.486 -13.633 1.00 71.88 98 VAL A CA 1
ATOM 740 C C . VAL A 1 98 ? 10.111 -2.855 -13.638 1.00 71.88 98 VAL A C 1
ATOM 742 O O . VAL A 1 98 ? 9.175 -3.472 -13.132 1.00 71.88 98 VAL A O 1
ATOM 745 N N . TYR A 1 99 ? 9.953 -1.681 -14.260 1.00 77.12 99 TYR A N 1
ATOM 746 C CA . TYR A 1 99 ? 8.660 -1.000 -14.365 1.00 77.12 99 TYR A CA 1
ATOM 747 C C . TYR A 1 99 ? 7.585 -1.909 -14.965 1.00 77.12 99 TYR A C 1
ATOM 749 O O . TYR A 1 99 ? 6.534 -2.109 -14.358 1.00 77.12 99 TYR A O 1
ATOM 757 N N . ARG A 1 100 ? 7.872 -2.520 -16.120 1.00 80.38 100 ARG A N 1
ATOM 758 C CA . ARG A 1 100 ? 6.932 -3.411 -16.815 1.00 80.38 100 ARG A CA 1
ATOM 759 C C . ARG A 1 100 ? 6.553 -4.629 -15.973 1.00 80.38 100 ARG A C 1
ATOM 761 O O . ARG A 1 100 ? 5.401 -5.051 -16.005 1.00 80.38 100 ARG A O 1
ATOM 768 N N . SER A 1 101 ? 7.490 -5.174 -15.194 1.00 76.19 101 SER A N 1
ATOM 769 C CA . SER A 1 101 ? 7.236 -6.346 -14.343 1.00 76.19 101 SER A CA 1
ATOM 770 C C . SER A 1 101 ? 6.299 -6.065 -13.159 1.00 76.19 101 SER A C 1
ATOM 772 O O . SER A 1 101 ? 5.631 -6.978 -12.670 1.00 76.19 101 SER A O 1
ATOM 774 N N . VAL A 1 102 ? 6.218 -4.811 -12.702 1.00 75.38 102 VAL A N 1
ATOM 775 C CA . VAL A 1 102 ? 5.466 -4.430 -11.492 1.00 75.38 102 VAL A CA 1
ATOM 776 C C . VAL A 1 102 ? 4.262 -3.533 -11.765 1.00 75.38 102 VAL A C 1
ATOM 778 O O . VAL A 1 102 ? 3.383 -3.448 -10.910 1.00 75.38 102 VAL A O 1
ATOM 781 N N . GLU A 1 103 ? 4.168 -2.907 -12.941 1.00 82.25 103 GLU A N 1
ATOM 782 C CA . GLU A 1 103 ? 3.096 -1.972 -13.310 1.00 82.25 103 GLU A CA 1
ATOM 783 C C . GLU A 1 103 ? 1.701 -2.576 -13.115 1.00 82.25 103 GLU A C 1
ATOM 785 O O . GLU A 1 103 ? 0.847 -1.965 -12.470 1.00 82.25 103 GLU A O 1
ATOM 790 N N . ALA A 1 104 ? 1.478 -3.801 -13.600 1.00 81.00 104 ALA A N 1
ATOM 791 C CA . ALA A 1 104 ? 0.190 -4.477 -13.463 1.00 81.00 104 ALA A CA 1
ATOM 792 C C . ALA A 1 104 ? -0.197 -4.683 -11.986 1.00 81.00 104 ALA A C 1
ATOM 794 O O . ALA A 1 104 ? -1.334 -4.412 -11.592 1.00 81.00 104 ALA A O 1
ATOM 795 N N . ASN A 1 105 ? 0.760 -5.098 -11.151 1.00 77.06 105 ASN A N 1
ATOM 796 C CA . ASN A 1 105 ? 0.543 -5.322 -9.720 1.00 77.06 105 ASN A CA 1
ATOM 797 C C . ASN A 1 105 ? 0.329 -4.004 -8.966 1.00 77.06 105 ASN A C 1
ATOM 799 O O . ASN A 1 105 ? -0.578 -3.910 -8.141 1.00 77.06 105 ASN A O 1
ATOM 803 N N . ALA A 1 106 ? 1.104 -2.968 -9.288 1.00 77.56 106 ALA A N 1
ATOM 804 C CA . ALA A 1 106 ? 0.937 -1.628 -8.736 1.00 77.56 106 ALA A CA 1
ATOM 805 C C . ALA A 1 106 ? -0.436 -1.038 -9.099 1.00 77.56 106 ALA A C 1
ATOM 807 O O . ALA A 1 106 ? -1.116 -0.459 -8.254 1.00 77.56 106 ALA A O 1
ATOM 808 N N . MET A 1 107 ? -0.898 -1.242 -10.335 1.00 81.25 107 MET A N 1
ATOM 809 C CA . MET A 1 107 ? -2.216 -0.791 -10.779 1.00 81.25 107 MET A CA 1
ATOM 810 C C . MET A 1 107 ? -3.347 -1.513 -10.039 1.00 81.25 107 MET A C 1
ATOM 812 O O . MET A 1 107 ? -4.330 -0.882 -9.647 1.00 81.25 107 MET A O 1
ATOM 816 N N . GLN A 1 108 ? -3.210 -2.824 -9.823 1.00 79.69 108 GLN A N 1
ATOM 817 C CA . GLN A 1 108 ? -4.155 -3.598 -9.015 1.00 79.69 108 GLN A CA 1
ATOM 818 C C . GLN A 1 108 ? -4.168 -3.132 -7.557 1.00 79.69 108 GLN A C 1
ATOM 820 O O . GLN A 1 108 ? -5.241 -2.995 -6.977 1.00 79.69 108 GLN A O 1
ATOM 825 N N . LEU A 1 109 ? -3.001 -2.838 -6.984 1.00 77.38 109 LEU A N 1
ATOM 826 C CA . LEU A 1 109 ? -2.862 -2.293 -5.638 1.00 77.38 109 LEU A CA 1
ATOM 827 C C . LEU A 1 109 ? -3.584 -0.944 -5.497 1.00 77.38 109 LEU A C 1
ATOM 829 O O . LEU A 1 109 ? -4.408 -0.783 -4.602 1.00 77.38 109 LEU A O 1
ATOM 833 N N . PHE A 1 110 ? -3.349 0.006 -6.408 1.00 78.69 110 PHE A N 1
ATOM 834 C CA . PHE A 1 110 ? -4.002 1.322 -6.364 1.00 78.69 110 PHE A CA 1
ATOM 835 C C . PHE A 1 110 ? -5.524 1.262 -6.543 1.00 78.69 110 PHE A C 1
ATOM 837 O O . PHE A 1 110 ? -6.226 2.179 -6.113 1.00 78.69 110 PHE A O 1
ATOM 844 N N . LYS A 1 111 ? -6.028 0.204 -7.186 1.00 78.19 111 LYS A N 1
ATOM 845 C CA . LYS A 1 111 ? -7.459 -0.062 -7.386 1.00 78.19 111 LYS A CA 1
ATOM 846 C C . LYS A 1 111 ? -8.036 -1.042 -6.358 1.00 78.19 111 LYS A C 1
ATOM 848 O O . LYS A 1 111 ? -9.208 -1.387 -6.457 1.00 78.19 111 LYS A O 1
ATOM 853 N N . SER A 1 112 ? -7.235 -1.510 -5.399 1.00 73.81 112 SER A N 1
ATOM 854 C CA . SER A 1 112 ? -7.666 -2.500 -4.416 1.00 73.81 112 SER A CA 1
ATOM 855 C C . SER A 1 112 ? -8.675 -1.886 -3.449 1.00 73.81 112 SER A C 1
ATOM 857 O O . SER A 1 112 ? -8.347 -1.015 -2.644 1.00 73.81 112 SER A O 1
ATOM 859 N N . GLU A 1 113 ? -9.913 -2.372 -3.507 1.00 71.69 113 GLU A N 1
ATOM 860 C CA . GLU A 1 113 ? -10.948 -2.048 -2.521 1.00 71.69 113 GLU A CA 1
ATOM 861 C C . GLU A 1 113 ? -10.737 -2.810 -1.203 1.00 71.69 113 GLU A C 1
ATOM 863 O O . GLU A 1 113 ? -11.184 -2.367 -0.149 1.00 71.69 113 GLU A O 1
ATOM 868 N N . HIS A 1 114 ? -9.995 -3.922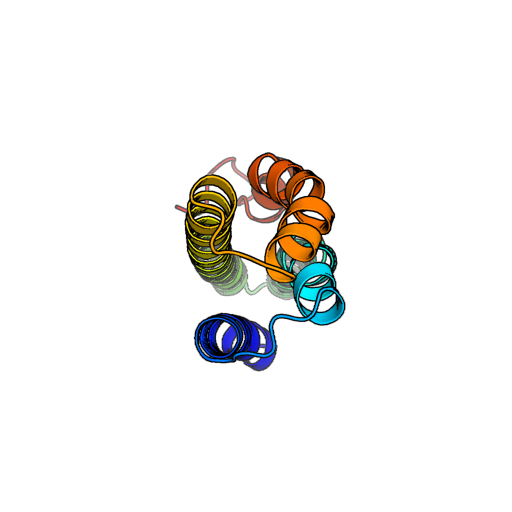 -1.229 1.00 67.25 114 HIS A N 1
ATOM 869 C CA . HIS A 1 114 ? -9.784 -4.776 -0.060 1.00 67.25 114 HIS A CA 1
ATOM 870 C C . HIS A 1 114 ? -8.976 -4.071 1.040 1.00 67.25 114 HIS A C 1
ATOM 872 O O . HIS A 1 114 ? -9.378 -4.068 2.202 1.00 67.25 114 HIS A O 1
ATOM 878 N N . GLY A 1 115 ? -7.887 -3.389 0.666 1.00 63.81 115 GLY A N 1
ATOM 879 C CA . GLY A 1 115 ? -7.093 -2.593 1.608 1.00 63.81 115 GLY A CA 1
ATOM 880 C C . GLY A 1 115 ? -7.902 -1.446 2.223 1.00 63.81 115 GLY A C 1
ATOM 881 O O . GLY A 1 115 ? -7.806 -1.192 3.421 1.00 63.81 115 GLY A O 1
ATOM 882 N N . LYS A 1 116 ? -8.779 -0.812 1.433 1.00 69.81 116 LYS A N 1
ATOM 883 C CA . LYS A 1 116 ? -9.680 0.246 1.918 1.00 69.81 116 LYS A CA 1
ATOM 884 C C . LYS A 1 116 ? -10.716 -0.289 2.905 1.00 69.81 116 LYS A C 1
ATOM 886 O O . LYS A 1 116 ? -10.992 0.366 3.904 1.00 69.81 116 LYS A O 1
ATOM 891 N N . MET A 1 117 ? -11.272 -1.473 2.644 1.00 70.50 117 MET A N 1
ATOM 892 C CA . MET A 1 117 ? -12.238 -2.119 3.538 1.00 70.50 117 MET A CA 1
ATOM 893 C C . MET A 1 117 ? -11.600 -2.507 4.877 1.00 70.50 117 MET A C 1
ATOM 895 O O . MET A 1 117 ? -12.167 -2.202 5.924 1.00 70.50 117 MET A O 1
ATOM 899 N N . LEU A 1 118 ? -10.407 -3.113 4.864 1.00 67.44 118 LEU A N 1
ATOM 900 C CA . LEU A 1 118 ? -9.696 -3.532 6.083 1.00 67.44 118 LEU A CA 1
ATOM 901 C C . LEU A 1 118 ? -9.311 -2.361 6.997 1.00 67.44 118 LEU A C 1
ATOM 903 O O . LEU A 1 118 ? -9.262 -2.514 8.218 1.00 67.44 118 LEU A O 1
ATOM 907 N N . LEU A 1 119 ? -9.066 -1.193 6.407 1.00 73.31 119 LEU A N 1
ATOM 908 C CA . LEU A 1 119 ? -8.673 0.031 7.106 1.00 73.31 119 LEU A CA 1
ATOM 909 C C . LEU A 1 119 ? -9.861 0.959 7.417 1.00 73.31 119 LEU A C 1
ATOM 911 O O . LEU A 1 119 ? -9.671 2.084 7.880 1.00 73.31 119 LEU A O 1
ATOM 915 N N . SER A 1 120 ? -11.094 0.502 7.178 1.00 70.75 120 SER A N 1
ATOM 916 C CA . SER A 1 120 ? -12.311 1.242 7.517 1.00 70.75 120 SER A CA 1
ATOM 917 C C . SER A 1 120 ? -12.820 0.875 8.915 1.00 70.75 120 SER A C 1
ATOM 919 O O . SER A 1 120 ? -12.781 -0.285 9.328 1.00 70.75 120 SER A O 1
ATOM 921 N N . LEU A 1 121 ? -13.306 1.868 9.666 1.00 63.09 121 LEU A N 1
ATOM 922 C CA . LEU A 1 121 ? -13.912 1.628 10.977 1.00 63.09 121 LEU A CA 1
ATOM 923 C C . LEU A 1 121 ? -15.275 0.923 10.817 1.00 63.09 121 LEU A C 1
ATOM 925 O O . LEU A 1 121 ? -15.998 1.205 9.850 1.00 63.09 121 LEU A O 1
ATOM 929 N N . PRO A 1 122 ? -15.698 0.083 11.785 1.00 58.75 122 PRO A N 1
ATOM 930 C CA . PRO A 1 122 ? -17.026 -0.526 11.792 1.00 58.75 122 PRO A CA 1
ATOM 931 C C . PRO A 1 122 ? -18.105 0.524 12.098 1.00 58.75 122 PRO A C 1
ATOM 933 O O . PRO A 1 122 ? -18.531 0.706 13.230 1.00 58.75 122 PRO A O 1
ATOM 936 N N . ALA A 1 123 ? -18.473 1.266 11.055 1.00 54.47 123 ALA A N 1
ATOM 937 C CA . ALA A 1 123 ? -19.626 2.164 10.899 1.00 54.47 123 ALA A CA 1
ATOM 938 C C . ALA A 1 123 ? -19.617 2.852 9.511 1.00 54.47 123 ALA A C 1
ATOM 940 O O . ALA A 1 123 ? -20.391 3.779 9.281 1.00 54.47 123 ALA A O 1
ATOM 941 N N . GLY A 1 124 ? -18.701 2.488 8.600 1.00 50.28 124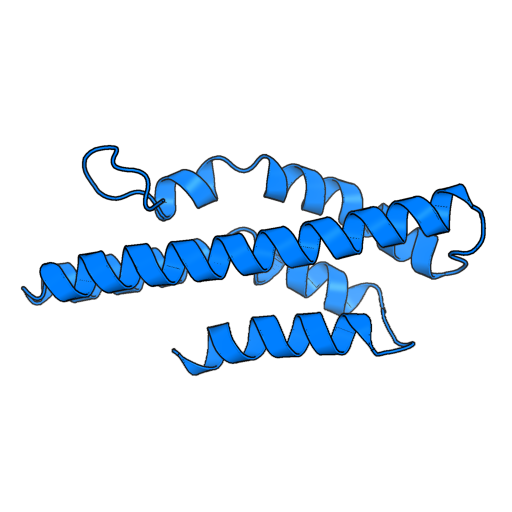 GLY A N 1
ATOM 942 C CA . GLY A 1 124 ? -18.542 3.185 7.318 1.00 50.28 124 GLY A CA 1
ATOM 943 C C . GLY A 1 124 ? -17.874 4.560 7.441 1.00 50.28 124 GLY A C 1
ATOM 944 O O . GLY A 1 124 ? -17.831 5.315 6.471 1.00 50.28 124 GLY A O 1
ATOM 945 N N . ARG A 1 125 ? -17.317 4.903 8.613 1.00 46.31 125 ARG A N 1
ATOM 946 C CA . ARG A 1 125 ? -16.426 6.060 8.729 1.00 46.31 125 ARG A CA 1
ATOM 947 C C . ARG A 1 125 ? -15.080 5.671 8.134 1.00 46.31 125 ARG A C 1
ATOM 949 O O . ARG A 1 125 ? -14.336 4.890 8.726 1.00 46.31 125 ARG A O 1
ATOM 956 N N . ALA A 1 126 ? -14.786 6.210 6.954 1.00 47.00 126 ALA A N 1
ATOM 957 C CA . ALA A 1 126 ? -13.426 6.218 6.442 1.00 47.00 126 ALA A CA 1
ATOM 958 C C . ALA A 1 126 ? -12.535 6.885 7.498 1.00 47.00 126 ALA A C 1
ATOM 960 O O . ALA A 1 126 ? -12.837 8.003 7.929 1.00 47.00 126 ALA A O 1
ATOM 961 N N . ALA A 1 127 ? -11.476 6.197 7.925 1.00 45.75 127 ALA A N 1
ATOM 962 C CA . ALA A 1 127 ? -10.349 6.869 8.548 1.00 45.75 127 ALA A CA 1
ATOM 963 C C . ALA A 1 127 ? -9.793 7.816 7.473 1.00 45.75 127 ALA A C 1
ATOM 965 O O . ALA A 1 127 ? -9.205 7.362 6.493 1.00 45.75 127 ALA A O 1
ATOM 966 N N . ARG A 1 128 ? -10.161 9.097 7.566 1.00 43.78 128 ARG A N 1
ATOM 967 C CA . ARG A 1 128 ? -9.641 10.155 6.699 1.00 43.78 128 ARG A CA 1
ATOM 968 C C . ARG A 1 128 ? -8.296 10.610 7.222 1.00 43.78 128 ARG A C 1
ATOM 970 O O . ARG A 1 128 ? -8.185 10.717 8.463 1.00 43.78 128 ARG A O 1
#

Foldseek 3Di:
DVVVLVVLVVVLVVCVVDPPPDLVVLQCCLPPVQAPPLLVVLLVQLVVCVVVVNNVVSLVSLLVSLVSSVVSLVSVVVVLVVLVVCVVVVNCVVVVVSSVVCVVSNVCRVVDVPSQVSSADVPRDRSD